Protein AF-A0A5N0EIR8-F1 (afdb_monomer_lite)

pLDDT: mean 78.0, std 12.07, range [37.5, 92.62]

InterPro domains:
  IPR002589 Macro domain [PF01661] (20-56)
  IPR002589 Macro domain [PS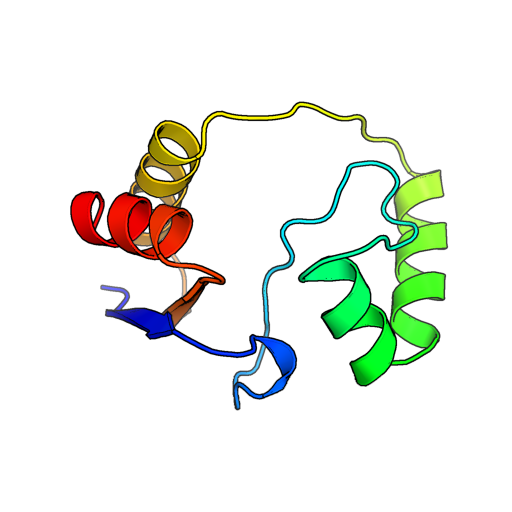51154] (1-102)
  IPR002589 Macro domain [SM00506] (3-101)
  IPR043472 Macro domain-like [G3DSA:3.40.220.10] (1-55)
  IPR043472 Macro domain-like [G3DSA:3.40.220.10] (56-102)
  IPR043472 Macro domain-like [SSF52949] (3-100)

Structure (mmCIF, N/CA/C/O backbone):
data_AF-A0A5N0EIR8-F1
#
_entry.id   AF-A0A5N0EIR8-F1
#
loop_
_atom_site.group_PDB
_atom_site.id
_atom_site.type_symbol
_atom_site.label_atom_id
_atom_site.label_alt_id
_atom_site.label_comp_id
_atom_site.label_asym_id
_atom_site.label_entity_id
_atom_site.label_seq_id
_atom_site.pdbx_PDB_ins_code
_atom_site.Cartn_x
_atom_site.Cartn_y
_atom_site.Cartn_z
_atom_site.occupancy
_atom_site.B_iso_or_equiv
_atom_site.auth_seq_id
_atom_site.auth_comp_id
_atom_site.auth_asym_id
_atom_site.auth_atom_id
_atom_site.pdbx_PDB_model_num
ATOM 1 N N . MET A 1 1 ? -19.367 -0.006 9.727 1.00 71.56 1 MET A N 1
ATOM 2 C CA . MET A 1 1 ? -18.632 1.145 9.167 1.00 71.56 1 MET A CA 1
ATOM 3 C C . MET A 1 1 ? -17.159 0.857 9.373 1.00 71.56 1 MET A C 1
ATOM 5 O O . MET A 1 1 ? -16.813 0.461 10.478 1.00 71.56 1 MET A O 1
ATOM 9 N N . VAL A 1 2 ? -16.355 0.948 8.315 1.00 84.12 2 VAL A N 1
ATOM 10 C CA . VAL A 1 2 ? -14.907 0.687 8.362 1.00 84.12 2 VAL A CA 1
ATOM 11 C C . VAL A 1 2 ? -14.195 1.899 8.955 1.00 84.12 2 VAL A C 1
ATOM 13 O O . VAL A 1 2 ? -14.502 3.030 8.577 1.00 84.12 2 VAL A O 1
ATOM 16 N N . GLU A 1 3 ? -13.260 1.672 9.871 1.00 89.75 3 GLU A N 1
ATOM 17 C CA . GLU A 1 3 ? -12.350 2.707 10.357 1.00 89.75 3 GLU A CA 1
ATOM 18 C C . GLU A 1 3 ? -11.210 2.916 9.351 1.00 89.75 3 GLU A C 1
ATOM 20 O O . GLU A 1 3 ? -10.578 1.952 8.913 1.00 89.75 3 GLU A O 1
ATOM 25 N N . ILE A 1 4 ? -10.956 4.172 8.973 1.00 88.25 4 ILE A N 1
ATOM 26 C CA . ILE A 1 4 ? -9.852 4.542 8.082 1.00 88.25 4 ILE A CA 1
ATOM 27 C C . ILE A 1 4 ? -8.781 5.246 8.908 1.00 88.25 4 ILE A C 1
ATOM 29 O O . ILE A 1 4 ? -9.036 6.297 9.493 1.00 88.25 4 ILE A O 1
ATOM 33 N N . VAL A 1 5 ? -7.575 4.677 8.913 1.00 92.00 5 VAL A N 1
ATOM 34 C CA . VAL A 1 5 ? -6.416 5.216 9.631 1.00 92.00 5 VAL A CA 1
ATOM 35 C C . VAL A 1 5 ? -5.316 5.566 8.633 1.00 92.00 5 VAL A C 1
ATOM 37 O O . VAL A 1 5 ? -4.930 4.748 7.794 1.00 92.00 5 VAL A O 1
ATOM 40 N N . LEU A 1 6 ? -4.783 6.782 8.741 1.00 90.31 6 LEU A N 1
ATOM 41 C CA . LEU A 1 6 ? -3.626 7.223 7.967 1.00 90.31 6 LEU A CA 1
ATOM 42 C C . LEU A 1 6 ? -2.356 7.004 8.783 1.00 90.31 6 LEU A C 1
ATOM 44 O O . LEU A 1 6 ? -2.240 7.485 9.910 1.00 90.31 6 LEU A O 1
ATOM 48 N N . VAL A 1 7 ? -1.392 6.286 8.210 1.00 92.62 7 VAL A N 1
ATOM 49 C CA . VAL A 1 7 ? -0.110 6.008 8.864 1.00 92.62 7 VAL A CA 1
ATOM 50 C C . VAL A 1 7 ? 1.023 6.467 7.959 1.00 92.62 7 VAL A C 1
ATOM 52 O O . VAL A 1 7 ? 1.124 6.063 6.801 1.00 92.62 7 VAL A O 1
ATOM 55 N N . ARG A 1 8 ? 1.921 7.294 8.497 1.00 91.12 8 ARG A N 1
ATOM 56 C CA . ARG A 1 8 ? 3.184 7.632 7.836 1.00 91.12 8 ARG A CA 1
ATOM 57 C C . ARG A 1 8 ? 4.262 6.658 8.304 1.00 91.12 8 ARG A C 1
ATOM 59 O O . ARG A 1 8 ? 4.652 6.701 9.466 1.00 91.12 8 ARG A O 1
ATOM 66 N N . GLY A 1 9 ? 4.754 5.800 7.415 1.00 88.31 9 GLY A N 1
ATOM 67 C CA . GLY A 1 9 ? 5.760 4.798 7.777 1.00 88.31 9 GLY A CA 1
ATOM 68 C C . GLY A 1 9 ? 6.002 3.749 6.695 1.00 88.31 9 GLY A C 1
ATOM 69 O O . GLY A 1 9 ? 5.568 3.915 5.556 1.00 88.31 9 GLY A O 1
ATOM 70 N N . ASP A 1 10 ? 6.706 2.676 7.059 1.00 88.69 10 ASP A N 1
ATOM 71 C CA . ASP A 1 10 ? 6.907 1.505 6.201 1.00 88.69 10 ASP A CA 1
ATOM 72 C C . ASP A 1 10 ? 5.718 0.538 6.350 1.00 88.69 10 ASP A C 1
ATOM 74 O O . ASP A 1 10 ? 5.359 0.112 7.454 1.00 88.69 10 ASP A O 1
ATOM 78 N N . ILE A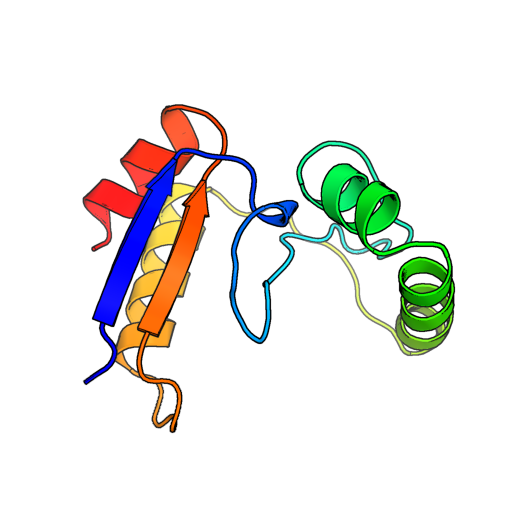 1 11 ? 5.081 0.195 5.226 1.00 89.69 11 ILE A N 1
ATOM 79 C CA . ILE A 1 11 ? 3.933 -0.721 5.201 1.00 89.69 11 ILE A CA 1
ATOM 80 C C . ILE A 1 11 ? 4.319 -2.142 5.633 1.00 89.69 11 ILE A C 1
ATOM 82 O O . ILE A 1 11 ? 3.486 -2.878 6.154 1.00 89.69 11 ILE A O 1
ATOM 86 N N . THR A 1 12 ? 5.585 -2.525 5.458 1.00 89.00 12 THR A N 1
ATOM 87 C CA . THR A 1 12 ? 6.089 -3.864 5.790 1.00 89.00 12 THR A CA 1
ATOM 88 C C . THR A 1 12 ? 6.291 -4.084 7.289 1.00 89.00 12 THR A C 1
ATOM 90 O O . THR A 1 12 ? 6.555 -5.207 7.718 1.00 89.00 12 THR A O 1
ATOM 93 N N . GLU A 1 13 ? 6.150 -3.027 8.092 1.00 92.19 13 GLU A N 1
ATOM 94 C CA . GLU A 1 13 ? 6.244 -3.066 9.554 1.00 92.19 13 GLU A CA 1
ATOM 95 C C . GLU A 1 13 ? 4.869 -3.067 10.240 1.00 92.19 13 GLU A C 1
ATOM 97 O O . GLU A 1 13 ? 4.783 -3.122 11.467 1.00 92.19 13 GLU A O 1
ATOM 102 N N . GLN A 1 14 ? 3.775 -3.014 9.473 1.00 91.50 14 GLN A N 1
ATOM 103 C CA . GLN A 1 14 ? 2.430 -3.003 10.038 1.00 91.50 14 GLN A CA 1
ATOM 104 C C . GLN A 1 14 ? 2.011 -4.397 10.511 1.00 91.50 14 GLN A C 1
ATOM 106 O O . GLN A 1 14 ? 2.004 -5.353 9.739 1.00 91.50 14 GLN A O 1
ATOM 111 N N . GLY A 1 15 ? 1.595 -4.499 11.773 1.00 86.94 15 GLY A N 1
ATOM 112 C CA . GLY A 1 15 ? 0.998 -5.713 12.335 1.00 86.94 15 GLY A CA 1
ATOM 113 C C . GLY A 1 15 ? -0.462 -5.885 11.912 1.00 86.94 15 GLY A C 1
ATOM 114 O O . GLY A 1 15 ? -1.352 -5.686 12.733 1.00 86.94 15 GLY A O 1
ATOM 115 N N . VAL A 1 16 ? -0.700 -6.205 10.639 1.00 86.19 16 VAL A N 1
ATOM 116 C CA . VAL A 1 16 ? -2.033 -6.417 10.047 1.00 86.19 16 VAL A CA 1
ATOM 117 C C . VAL A 1 16 ? -2.094 -7.750 9.301 1.00 86.19 16 VAL A C 1
ATOM 119 O O . VAL A 1 16 ? -1.068 -8.260 8.855 1.00 86.19 16 VAL A O 1
ATOM 122 N N . ASP A 1 17 ? -3.299 -8.297 9.131 1.00 78.88 17 ASP A N 1
ATOM 123 C CA . ASP A 1 17 ? -3.506 -9.586 8.453 1.00 78.88 17 ASP A CA 1
ATOM 124 C C . ASP A 1 17 ? -3.183 -9.537 6.948 1.00 78.88 17 ASP A C 1
ATOM 126 O O . ASP A 1 17 ? -2.802 -10.544 6.353 1.00 78.88 17 ASP A O 1
ATOM 130 N N . ALA A 1 18 ? -3.338 -8.366 6.321 1.00 81.25 18 ALA A N 1
ATOM 131 C CA . ALA A 1 18 ? -3.045 -8.152 4.911 1.00 81.25 18 ALA A CA 1
ATOM 132 C C . ALA A 1 18 ? -2.570 -6.718 4.650 1.00 81.25 18 ALA A C 1
ATOM 134 O O . ALA A 1 18 ? -3.054 -5.763 5.258 1.00 81.25 18 ALA A O 1
ATOM 135 N N . VAL A 1 19 ? -1.661 -6.574 3.686 1.00 85.06 19 VAL A N 1
ATOM 136 C CA . VAL A 1 19 ? -1.222 -5.285 3.139 1.00 85.06 19 VAL A CA 1
ATOM 137 C C . VAL A 1 19 ? -1.525 -5.241 1.645 1.00 85.06 19 VAL A C 1
ATOM 139 O O . VAL A 1 19 ? -1.428 -6.257 0.956 1.00 85.06 19 VAL A O 1
ATOM 142 N N . VAL A 1 20 ? -1.889 -4.066 1.133 1.00 81.75 20 VAL A N 1
ATOM 143 C CA . VAL A 1 20 ? -2.158 -3.859 -0.296 1.00 81.75 20 VAL A CA 1
ATOM 144 C C . VAL A 1 20 ? -0.968 -3.143 -0.925 1.00 81.75 20 VAL A C 1
ATOM 146 O O . VAL A 1 20 ? -0.513 -2.118 -0.424 1.00 81.75 20 VAL A O 1
ATOM 149 N N . ASN A 1 21 ? -0.456 -3.690 -2.024 1.00 78.12 21 ASN A N 1
ATOM 150 C CA . ASN A 1 21 ? 0.659 -3.119 -2.770 1.00 78.12 21 ASN A CA 1
ATOM 151 C C . ASN A 1 21 ? 0.147 -2.258 -3.932 1.00 78.12 21 ASN A C 1
ATOM 153 O O . ASN A 1 21 ? -0.699 -2.706 -4.707 1.00 78.12 21 ASN A O 1
ATOM 157 N N . ALA A 1 22 ? 0.730 -1.073 -4.116 1.00 71.62 22 ALA A N 1
ATOM 158 C CA . ALA A 1 22 ? 0.644 -0.333 -5.372 1.00 71.62 22 ALA A CA 1
ATOM 159 C C . ALA A 1 22 ? 1.642 -0.931 -6.381 1.00 71.62 22 ALA A C 1
ATOM 161 O O . ALA A 1 22 ? 2.653 -0.319 -6.731 1.00 71.62 22 ALA A O 1
ATOM 162 N N . ALA A 1 23 ? 1.383 -2.173 -6.797 1.00 63.16 23 ALA A N 1
ATOM 163 C CA . ALA A 1 23 ? 2.227 -2.874 -7.752 1.00 63.16 23 ALA A CA 1
ATOM 164 C C . ALA A 1 23 ? 2.155 -2.194 -9.125 1.00 63.16 23 ALA A C 1
ATOM 166 O O . ALA A 1 23 ? 1.108 -1.713 -9.560 1.00 63.16 23 ALA A O 1
ATOM 167 N N . ASN A 1 24 ? 3.270 -2.198 -9.848 1.00 66.25 24 ASN A N 1
ATOM 168 C CA . ASN A 1 24 ? 3.238 -1.883 -11.271 1.00 66.25 24 ASN A CA 1
ATOM 169 C C . ASN A 1 24 ? 2.710 -3.106 -12.048 1.00 66.25 24 ASN A C 1
ATOM 171 O O . ASN A 1 24 ? 2.774 -4.233 -11.555 1.00 66.25 24 ASN A O 1
ATOM 175 N N . SER A 1 25 ? 2.236 -2.933 -13.288 1.00 62.16 25 SER A N 1
ATOM 176 C CA . SER A 1 25 ? 1.625 -4.067 -14.006 1.00 62.16 25 SER A CA 1
ATOM 177 C C . SER A 1 25 ? 2.603 -5.169 -14.415 1.00 62.16 25 SER A C 1
ATOM 179 O O . SER A 1 25 ? 2.163 -6.180 -14.963 1.00 62.16 25 SER A O 1
ATOM 181 N N . SER A 1 26 ? 3.918 -4.990 -14.246 1.00 61.69 26 SER A N 1
ATOM 182 C CA . SER A 1 26 ? 4.819 -6.117 -14.462 1.00 61.69 26 SER A CA 1
ATOM 183 C C . SER A 1 26 ? 4.579 -7.188 -13.405 1.00 61.69 26 SER A C 1
ATOM 185 O O . SER A 1 26 ? 4.785 -8.353 -13.714 1.00 61.69 26 SER A O 1
ATOM 187 N N . LEU A 1 27 ? 4.135 -6.811 -12.196 1.00 60.31 27 LEU A N 1
ATOM 188 C CA . LEU A 1 27 ? 4.031 -7.670 -11.012 1.00 60.31 27 LEU A CA 1
ATOM 189 C C . LEU A 1 27 ? 5.352 -8.362 -10.628 1.00 60.31 27 LEU A C 1
ATOM 191 O O . LEU A 1 27 ? 5.382 -9.172 -9.715 1.00 60.31 27 LEU A O 1
ATOM 195 N N . LEU A 1 28 ? 6.471 -8.069 -11.293 1.00 66.25 28 LEU A N 1
ATOM 196 C CA . LEU A 1 28 ? 7.757 -8.735 -11.063 1.00 66.25 28 LEU A CA 1
ATOM 197 C C . LEU A 1 28 ? 8.624 -7.979 -10.049 1.00 66.25 28 LEU A C 1
ATOM 199 O O . LEU A 1 28 ? 9.852 -8.078 -10.077 1.00 66.25 28 LEU A O 1
ATOM 203 N N . GLY A 1 29 ? 7.986 -7.221 -9.162 1.00 61.69 29 GLY A N 1
ATOM 204 C CA . GLY A 1 29 ? 8.653 -6.300 -8.263 1.00 61.69 29 GLY A CA 1
ATOM 205 C C . GLY A 1 29 ? 9.109 -5.006 -8.950 1.00 61.69 29 GLY A C 1
ATOM 206 O O . GLY A 1 29 ? 8.822 -4.718 -10.119 1.00 61.69 29 GLY A O 1
ATOM 207 N N . GLY A 1 30 ? 9.856 -4.207 -8.191 1.00 75.12 30 GLY A N 1
ATOM 208 C CA . GLY A 1 30 ? 10.351 -2.902 -8.611 1.00 75.12 30 GLY A CA 1
ATOM 209 C C . GLY A 1 30 ? 11.073 -2.170 -7.479 1.00 75.12 30 GLY A C 1
ATOM 210 O O . GLY A 1 30 ? 11.578 -2.780 -6.534 1.00 75.12 30 GLY A O 1
ATOM 211 N N . GLY A 1 31 ? 11.133 -0.842 -7.580 1.00 77.81 31 GLY A N 1
ATOM 212 C CA . GLY A 1 31 ? 11.543 0.040 -6.483 1.00 77.81 31 GLY A CA 1
ATOM 213 C C . GLY A 1 31 ? 10.388 0.356 -5.523 1.00 77.81 31 GLY A C 1
ATOM 214 O O . GLY A 1 31 ? 9.322 -0.249 -5.596 1.00 77.81 31 GLY A O 1
ATOM 215 N N . GLY A 1 32 ? 10.584 1.323 -4.624 1.00 83.00 32 GLY A N 1
ATOM 216 C CA . GLY A 1 32 ? 9.515 1.831 -3.753 1.00 83.00 32 GLY A CA 1
ATOM 217 C C . GLY A 1 32 ? 8.891 0.772 -2.832 1.00 83.00 32 GLY A C 1
ATOM 218 O O . GLY A 1 32 ? 9.592 -0.106 -2.320 1.00 83.00 32 GLY A O 1
ATOM 219 N N . VAL A 1 33 ? 7.574 0.881 -2.622 1.00 83.25 33 VAL A N 1
ATOM 220 C CA . VAL A 1 33 ? 6.788 0.003 -1.736 1.00 83.25 33 VAL A CA 1
ATOM 221 C C . VAL A 1 33 ? 6.777 -1.453 -2.208 1.00 83.25 33 VAL A C 1
ATOM 223 O O . VAL A 1 33 ? 6.930 -2.365 -1.400 1.00 83.25 33 VAL A O 1
ATOM 226 N N . ASP A 1 34 ? 6.719 -1.665 -3.521 1.00 82.88 34 ASP A N 1
ATOM 227 C CA . ASP A 1 34 ? 6.748 -2.982 -4.152 1.00 82.88 34 ASP A CA 1
ATOM 228 C C . ASP A 1 34 ? 8.061 -3.711 -3.824 1.00 82.88 34 ASP A C 1
ATOM 230 O O . ASP A 1 34 ? 8.084 -4.804 -3.256 1.00 82.88 34 ASP A O 1
ATOM 234 N N . GLY A 1 35 ? 9.190 -3.030 -4.039 1.00 83.62 35 GLY A N 1
ATOM 235 C CA . GLY A 1 35 ? 10.500 -3.550 -3.658 1.00 83.62 35 GLY A CA 1
ATOM 236 C C . GLY A 1 35 ? 10.639 -3.815 -2.155 1.00 83.62 35 GLY A C 1
ATOM 237 O O . GLY A 1 35 ? 11.310 -4.773 -1.770 1.00 83.62 35 GLY A O 1
ATOM 238 N N . ALA A 1 36 ? 10.030 -2.991 -1.295 1.00 87.56 36 ALA A N 1
ATOM 239 C CA . ALA A 1 36 ? 10.043 -3.211 0.152 1.00 87.56 36 ALA A CA 1
ATOM 240 C C . ALA A 1 36 ? 9.293 -4.498 0.536 1.00 87.56 36 ALA A C 1
ATOM 242 O O . ALA A 1 36 ? 9.854 -5.338 1.245 1.00 87.56 36 ALA A O 1
ATOM 243 N N . ILE A 1 37 ? 8.085 -4.697 0.001 1.00 86.38 37 ILE A N 1
ATOM 244 C CA . ILE A 1 37 ? 7.259 -5.888 0.247 1.00 86.38 37 ILE A CA 1
ATOM 245 C C . ILE A 1 37 ? 7.967 -7.152 -0.247 1.00 86.38 37 ILE A C 1
ATOM 247 O O . ILE A 1 37 ? 8.076 -8.115 0.508 1.00 86.38 37 ILE A O 1
ATOM 251 N N . HIS A 1 38 ? 8.533 -7.140 -1.458 1.00 84.44 38 HIS A N 1
ATOM 252 C CA . HIS A 1 38 ? 9.280 -8.288 -1.983 1.00 84.44 38 HIS A CA 1
ATOM 253 C C . HIS A 1 38 ? 10.519 -8.622 -1.137 1.00 84.44 38 HIS A C 1
ATOM 255 O O . HIS A 1 38 ? 10.780 -9.793 -0.857 1.00 84.44 38 HIS A O 1
ATOM 261 N N . ARG A 1 39 ? 11.282 -7.612 -0.687 1.00 86.81 39 ARG A N 1
ATOM 262 C CA . ARG A 1 39 ? 12.460 -7.841 0.169 1.00 86.81 39 ARG A CA 1
ATOM 263 C C . ARG A 1 39 ? 12.087 -8.430 1.528 1.00 86.81 39 ARG A C 1
ATOM 265 O O . ARG A 1 39 ? 12.807 -9.297 2.012 1.00 86.81 39 ARG A O 1
ATOM 272 N N . LYS A 1 40 ? 11.002 -7.958 2.150 1.00 89.00 40 LYS A N 1
ATOM 273 C CA . LYS A 1 40 ? 10.596 -8.396 3.494 1.00 89.00 40 LYS A CA 1
ATOM 274 C C . LYS A 1 40 ? 9.816 -9.713 3.478 1.00 89.00 40 LYS A C 1
ATOM 276 O O . LYS A 1 40 ? 10.039 -10.552 4.343 1.00 89.00 40 LYS A O 1
ATOM 281 N N . GLY A 1 41 ? 8.918 -9.888 2.511 1.00 83.44 41 GLY A N 1
ATOM 282 C CA . GLY A 1 41 ? 8.040 -11.054 2.404 1.00 83.44 41 GLY A CA 1
ATOM 283 C C . GLY A 1 41 ? 8.665 -12.265 1.703 1.00 83.44 41 GLY A C 1
ATOM 284 O O . GLY A 1 41 ? 8.117 -13.362 1.768 1.00 83.44 41 GLY A O 1
ATOM 285 N N . GLY A 1 42 ? 9.841 -12.098 1.092 1.00 85.00 42 GLY A N 1
ATOM 286 C CA . GLY A 1 42 ? 10.657 -13.203 0.598 1.00 85.00 42 GLY A CA 1
ATOM 287 C C . GLY A 1 42 ? 10.264 -13.727 -0.793 1.00 85.00 42 GLY A C 1
ATOM 288 O O . GLY A 1 42 ? 9.358 -13.204 -1.446 1.00 85.00 42 GLY A O 1
ATOM 289 N N . PRO A 1 43 ? 10.968 -14.767 -1.282 1.00 85.31 43 PRO A N 1
ATOM 290 C CA . PRO A 1 43 ? 10.890 -15.212 -2.678 1.00 85.31 43 PRO A CA 1
ATOM 291 C C . PRO A 1 43 ? 9.515 -15.757 -3.086 1.00 85.31 43 PRO A C 1
ATOM 293 O O . PRO A 1 43 ? 9.135 -15.613 -4.244 1.00 85.31 43 PRO A O 1
ATOM 296 N N . ALA A 1 44 ? 8.738 -16.291 -2.137 1.00 82.62 44 ALA A N 1
ATOM 297 C CA . ALA A 1 44 ? 7.403 -16.830 -2.398 1.00 82.62 44 ALA A CA 1
ATOM 298 C C . ALA A 1 44 ? 6.434 -15.788 -2.987 1.00 82.62 44 ALA A C 1
ATOM 300 O O . ALA A 1 44 ? 5.573 -16.140 -3.789 1.00 82.62 44 ALA A O 1
ATOM 301 N N . ILE A 1 45 ? 6.597 -14.503 -2.641 1.00 79.31 45 ILE A N 1
ATOM 302 C CA . ILE A 1 45 ? 5.798 -13.417 -3.228 1.00 79.31 45 ILE A CA 1
ATOM 303 C C . ILE A 1 45 ? 6.106 -13.280 -4.721 1.00 79.31 45 ILE A C 1
ATOM 305 O O . ILE A 1 45 ? 5.193 -13.192 -5.535 1.00 79.31 45 ILE A O 1
ATOM 309 N N . LEU A 1 46 ? 7.388 -13.306 -5.097 1.00 78.75 46 LEU A N 1
ATOM 310 C CA . LEU A 1 46 ? 7.790 -13.193 -6.498 1.00 78.75 46 LEU A CA 1
ATOM 311 C C . LEU A 1 46 ? 7.315 -14.389 -7.326 1.00 78.75 46 LEU A C 1
ATOM 313 O O . LEU A 1 46 ? 6.895 -14.202 -8.466 1.00 78.75 46 LEU A O 1
ATOM 317 N N . ASP A 1 47 ? 7.368 -15.594 -6.764 1.00 79.62 47 ASP A N 1
ATOM 318 C CA . ASP A 1 47 ? 6.894 -16.797 -7.447 1.00 79.62 47 ASP A CA 1
ATOM 319 C C . ASP A 1 47 ? 5.375 -16.747 -7.669 1.00 79.62 47 ASP A C 1
ATOM 321 O O . ASP A 1 47 ? 4.924 -16.905 -8.803 1.00 79.62 47 ASP A O 1
ATOM 325 N N . ALA A 1 48 ? 4.593 -16.369 -6.651 1.00 77.81 48 ALA A N 1
ATOM 326 C CA . ALA A 1 48 ? 3.151 -16.167 -6.800 1.00 77.81 48 ALA A CA 1
ATOM 327 C C . ALA A 1 48 ? 2.809 -15.077 -7.837 1.00 77.81 48 ALA A C 1
ATOM 329 O O . ALA A 1 48 ? 1.883 -15.231 -8.636 1.00 77.81 48 ALA A O 1
ATOM 330 N N . CYS A 1 49 ? 3.570 -13.978 -7.876 1.00 72.12 49 CYS A N 1
ATOM 331 C CA . CYS A 1 49 ? 3.366 -12.932 -8.875 1.00 72.12 49 CYS A CA 1
ATOM 332 C C . CYS A 1 49 ? 3.718 -13.380 -10.301 1.00 72.12 49 CYS A C 1
ATOM 334 O O . CYS A 1 49 ? 3.076 -12.932 -11.252 1.00 72.12 49 CYS A O 1
ATOM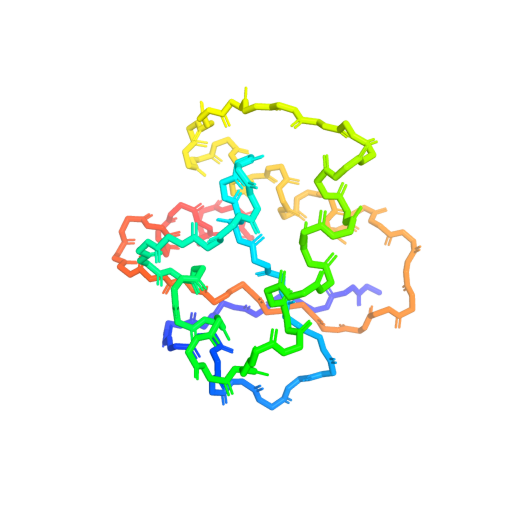 336 N N . ARG A 1 50 ? 4.714 -14.259 -10.482 1.00 71.56 50 ARG A N 1
ATOM 337 C CA . ARG A 1 50 ? 5.044 -14.845 -11.794 1.00 71.56 50 ARG A CA 1
ATOM 338 C C . ARG A 1 50 ? 3.898 -15.699 -12.323 1.00 71.56 50 ARG A C 1
ATOM 340 O O . ARG A 1 50 ? 3.543 -15.549 -13.493 1.00 71.56 50 ARG A O 1
ATOM 347 N N . ASP A 1 51 ? 3.300 -16.513 -11.458 1.00 72.62 51 ASP A N 1
ATOM 348 C CA . ASP A 1 51 ? 2.134 -17.330 -11.798 1.00 72.62 51 ASP A CA 1
ATOM 349 C C . ASP A 1 51 ? 0.934 -16.451 -12.178 1.00 72.62 51 ASP A C 1
ATOM 351 O O . ASP A 1 51 ? 0.268 -16.697 -13.183 1.00 72.62 51 ASP A O 1
ATOM 355 N N . LEU A 1 52 ? 0.702 -15.364 -11.434 1.00 63.81 52 LEU A N 1
ATOM 356 C CA . LEU A 1 52 ? -0.392 -14.425 -11.700 1.00 63.81 52 LEU A CA 1
ATOM 357 C C . LEU A 1 52 ? -0.164 -13.579 -12.963 1.00 63.81 52 LEU A C 1
ATOM 359 O O . LEU A 1 52 ? -1.092 -13.262 -13.695 1.00 63.81 52 LEU A O 1
ATOM 363 N N . ARG A 1 53 ? 1.080 -13.229 -13.288 1.00 61.66 53 ARG A N 1
ATOM 364 C CA . ARG A 1 53 ? 1.387 -12.511 -14.532 1.00 61.66 53 ARG A CA 1
ATOM 365 C C . ARG A 1 53 ? 1.144 -13.376 -15.769 1.00 61.66 53 ARG A C 1
ATOM 367 O O . ARG A 1 53 ? 0.780 -12.854 -16.824 1.00 61.66 53 ARG A O 1
ATOM 374 N N . ALA A 1 54 ? 1.322 -14.691 -15.653 1.00 60.00 54 ALA A N 1
ATOM 375 C CA . ALA A 1 54 ? 0.996 -15.611 -16.734 1.00 60.00 54 ALA A CA 1
ATOM 376 C C . ALA A 1 54 ? -0.506 -15.577 -17.111 1.00 60.00 54 ALA A C 1
ATOM 378 O O . ALA A 1 54 ? -0.860 -16.057 -18.188 1.00 60.00 54 ALA A O 1
ATOM 379 N N . SER A 1 55 ? -1.376 -14.957 -16.295 1.00 51.28 55 SER A N 1
ATOM 380 C CA . SER A 1 55 ? -2.830 -14.899 -16.492 1.00 51.28 55 SER A CA 1
ATOM 381 C C . SER A 1 55 ? -3.421 -13.534 -16.919 1.00 51.28 55 SER A C 1
ATOM 383 O O . SER A 1 55 ? -4.625 -13.354 -16.783 1.00 51.28 55 SER A O 1
ATOM 385 N N . HIS A 1 56 ? -2.638 -12.668 -17.595 1.00 48.28 56 HIS A N 1
ATOM 386 C CA . HIS A 1 56 ? -3.019 -11.357 -18.194 1.00 48.28 56 HIS A CA 1
ATOM 387 C C . HIS A 1 56 ? -3.320 -10.235 -17.188 1.00 48.28 56 HIS A C 1
ATOM 389 O O . HIS A 1 56 ? -4.177 -10.433 -16.358 1.00 48.28 56 HIS A O 1
ATOM 395 N N . TYR A 1 57 ? -2.685 -9.052 -17.325 1.00 38.41 57 TYR A N 1
ATOM 396 C CA . TYR A 1 57 ? -3.226 -7.677 -17.135 1.00 38.41 57 TYR A CA 1
ATOM 397 C C . TYR A 1 57 ? -2.102 -6.624 -17.346 1.00 38.41 57 TYR A C 1
ATOM 399 O O . TYR A 1 57 ? -0.923 -6.922 -17.154 1.00 38.41 57 TYR A O 1
ATOM 407 N N . GLY A 1 58 ? -2.452 -5.406 -17.796 1.00 37.50 58 GLY A N 1
ATOM 408 C CA . GLY A 1 58 ? -1.531 -4.320 -18.203 1.00 37.50 58 GLY A CA 1
ATOM 409 C C . GLY A 1 58 ? -1.802 -2.946 -17.543 1.00 37.50 58 GLY A C 1
ATOM 410 O O . GLY A 1 58 ? -2.867 -2.738 -16.974 1.00 37.50 58 GLY A O 1
ATOM 411 N N . ILE A 1 59 ? -0.799 -2.049 -17.617 1.00 44.56 59 ILE A N 1
ATOM 412 C CA . ILE A 1 59 ? -0.559 -0.774 -16.874 1.00 44.56 59 ILE A CA 1
ATOM 413 C C . ILE A 1 59 ? -1.542 0.372 -17.178 1.00 44.56 59 ILE A C 1
ATOM 415 O O . ILE A 1 59 ? -1.846 0.585 -18.345 1.00 44.56 59 ILE A O 1
ATOM 419 N N . PHE A 1 60 ? -1.829 1.227 -16.175 1.00 44.16 60 PHE A N 1
ATOM 420 C CA . PHE A 1 60 ? -1.834 2.701 -16.326 1.00 44.16 60 PHE A CA 1
ATOM 421 C C . PHE A 1 60 ? -1.290 3.426 -15.076 1.00 44.16 60 PHE A C 1
ATOM 423 O O . PHE A 1 60 ? -1.499 2.980 -13.952 1.00 44.16 60 PHE A O 1
ATOM 430 N N . GLY A 1 61 ? -0.585 4.545 -15.290 1.00 55.12 61 GLY A N 1
ATOM 431 C CA . GLY A 1 61 ? -0.213 5.508 -14.249 1.00 55.12 61 GLY A CA 1
ATOM 432 C C . GLY A 1 61 ? -1.356 6.495 -14.018 1.00 55.12 61 GLY A C 1
ATOM 433 O O . GLY A 1 61 ? -1.779 7.168 -14.959 1.00 55.12 61 GLY A O 1
ATOM 434 N N . TRP A 1 62 ? -1.866 6.544 -12.788 1.00 58.81 62 TRP A N 1
ATOM 435 C CA . TRP A 1 62 ? -3.019 7.353 -12.395 1.00 58.81 62 TRP A CA 1
ATOM 436 C C . TRP A 1 62 ? -2.586 8.537 -11.519 1.00 58.81 62 TRP A C 1
ATOM 438 O O . TRP A 1 62 ? -1.669 8.365 -10.712 1.00 58.81 62 TRP A O 1
ATOM 448 N N . PRO A 1 63 ? -3.212 9.720 -11.655 1.00 74.38 63 PRO A N 1
ATOM 449 C CA . PRO A 1 63 ? -2.975 10.842 -10.751 1.00 74.38 63 PRO A CA 1
ATOM 450 C C . PRO A 1 63 ? -3.241 10.450 -9.295 1.00 74.38 63 PRO A C 1
ATOM 452 O O . PRO A 1 63 ? -4.223 9.766 -8.998 1.00 74.38 63 PRO A O 1
ATOM 455 N N . ILE A 1 64 ? -2.366 10.882 -8.386 1.00 72.06 64 ILE A N 1
ATOM 456 C CA . ILE A 1 64 ? -2.410 10.453 -6.983 1.00 72.06 64 ILE A CA 1
ATOM 457 C C . ILE A 1 64 ? -3.658 10.953 -6.249 1.00 72.06 64 ILE A C 1
ATOM 459 O O . ILE A 1 64 ? -4.228 10.200 -5.465 1.00 72.06 64 ILE A O 1
ATOM 463 N N . ASP A 1 65 ? -4.131 12.159 -6.566 1.00 77.19 65 ASP A N 1
ATOM 464 C CA . ASP A 1 65 ? -5.327 12.748 -5.954 1.00 77.19 65 ASP A CA 1
ATOM 465 C C . ASP A 1 65 ? -6.599 11.973 -6.330 1.00 77.19 65 ASP A C 1
ATOM 467 O O . ASP A 1 65 ? -7.411 11.624 -5.469 1.00 77.19 65 ASP A O 1
ATOM 471 N N . ASP A 1 66 ? -6.746 11.628 -7.614 1.00 75.00 66 ASP A N 1
ATOM 472 C CA . ASP A 1 66 ? -7.859 10.803 -8.094 1.00 75.00 66 ASP A CA 1
ATOM 473 C C . ASP A 1 66 ? -7.803 9.397 -7.494 1.00 75.00 66 ASP A C 1
ATOM 475 O O . ASP A 1 66 ? -8.825 8.865 -7.050 1.00 75.00 66 ASP A O 1
ATOM 479 N N . GLY A 1 67 ? -6.604 8.811 -7.434 1.00 76.69 67 GLY A N 1
ATOM 480 C CA . GLY A 1 67 ? -6.381 7.511 -6.812 1.00 76.69 67 GLY A CA 1
ATOM 481 C C . GLY A 1 67 ? -6.744 7.502 -5.327 1.00 76.69 67 GLY A C 1
ATOM 482 O O . GLY A 1 67 ? -7.439 6.589 -4.879 1.00 76.69 67 GLY A O 1
ATOM 483 N N . ALA A 1 68 ? -6.330 8.526 -4.578 1.00 80.12 68 ALA A N 1
ATOM 484 C CA . ALA A 1 68 ? -6.623 8.675 -3.157 1.00 80.12 68 ALA A CA 1
ATOM 485 C C . ALA A 1 68 ? -8.130 8.764 -2.899 1.00 80.12 68 ALA A C 1
ATOM 487 O O . ALA A 1 68 ? -8.676 7.990 -2.108 1.00 80.12 68 ALA A O 1
ATOM 488 N N . ARG A 1 69 ? -8.819 9.649 -3.627 1.00 85.19 69 ARG A N 1
ATOM 489 C CA . ARG A 1 69 ? -10.270 9.824 -3.519 1.00 85.19 69 ARG A CA 1
ATOM 490 C C . ARG A 1 69 ? -11.020 8.530 -3.818 1.00 85.19 69 ARG A C 1
ATOM 492 O O . ARG A 1 69 ? -11.841 8.096 -3.014 1.00 85.19 69 ARG A O 1
ATOM 499 N N . ILE A 1 70 ? -10.717 7.887 -4.946 1.00 79.06 70 ILE A N 1
ATOM 500 C CA . ILE A 1 70 ? -11.402 6.659 -5.366 1.00 79.06 70 ILE A CA 1
ATOM 501 C C . ILE A 1 70 ? -11.137 5.520 -4.379 1.00 79.06 70 ILE A C 1
ATOM 503 O O . ILE A 1 70 ? -12.061 4.773 -4.057 1.00 79.06 70 ILE A O 1
ATOM 507 N N . ALA A 1 71 ? -9.913 5.394 -3.858 1.00 81.44 71 ALA A N 1
ATOM 508 C CA . ALA A 1 71 ? -9.589 4.388 -2.853 1.00 81.44 71 ALA A CA 1
ATOM 509 C C . ALA A 1 71 ? -10.412 4.583 -1.569 1.00 81.44 71 ALA A C 1
ATOM 511 O O . ALA A 1 71 ? -11.018 3.627 -1.079 1.00 81.44 71 ALA A O 1
ATOM 512 N N . VAL A 1 72 ? -10.486 5.813 -1.051 1.00 84.56 72 VAL A N 1
ATOM 513 C CA . VAL A 1 72 ? -11.257 6.120 0.162 1.00 84.56 72 VAL A CA 1
ATOM 514 C C . VAL A 1 72 ? -12.757 5.916 -0.059 1.00 84.56 72 VAL A C 1
ATOM 516 O O . VAL A 1 72 ? -13.404 5.252 0.752 1.00 84.56 72 VAL A O 1
ATOM 519 N N . GLU A 1 73 ? -13.316 6.424 -1.160 1.00 87.44 73 GLU A N 1
ATOM 520 C CA . GLU A 1 73 ? -14.730 6.230 -1.508 1.00 87.44 73 GLU A CA 1
ATOM 521 C C . GLU A 1 73 ? -15.077 4.740 -1.625 1.00 87.44 73 GLU A C 1
ATOM 523 O O . GLU A 1 73 ? -16.084 4.291 -1.074 1.00 87.44 73 GLU A O 1
ATOM 528 N N . THR A 1 74 ? -14.211 3.954 -2.272 1.00 84.00 74 THR A N 1
ATOM 529 C CA . THR A 1 74 ? -14.400 2.505 -2.426 1.00 84.00 74 THR A CA 1
ATOM 530 C C . THR A 1 74 ? -14.404 1.797 -1.074 1.00 84.00 74 THR A C 1
ATOM 532 O O . THR A 1 74 ? -15.299 0.996 -0.815 1.00 84.00 74 THR A O 1
ATOM 535 N N . VAL A 1 75 ? -13.455 2.108 -0.183 1.00 87.69 75 VAL A N 1
ATOM 536 C CA . VAL A 1 75 ? -13.413 1.517 1.167 1.00 87.69 75 VAL A CA 1
ATOM 537 C C . VAL A 1 75 ? -14.656 1.889 1.974 1.00 87.69 75 VAL A C 1
ATOM 539 O O . VAL A 1 75 ? -15.215 1.038 2.663 1.00 87.69 75 VAL A O 1
ATOM 542 N N . ARG A 1 76 ? -15.125 3.137 1.870 1.00 85.94 76 ARG A N 1
ATOM 543 C CA . ARG A 1 76 ? -16.337 3.601 2.563 1.00 85.94 76 ARG A CA 1
ATOM 544 C C . ARG A 1 76 ? -17.603 2.905 2.064 1.00 85.94 76 ARG A C 1
ATOM 546 O O . ARG A 1 76 ? -18.503 2.660 2.864 1.00 85.94 76 ARG A O 1
ATOM 553 N N . ALA A 1 77 ? -17.679 2.618 0.766 1.00 86.00 77 ALA A N 1
ATOM 554 C CA . ALA A 1 77 ? -18.840 2.002 0.128 1.00 86.00 77 ALA A CA 1
ATOM 555 C C . ALA A 1 77 ? -18.833 0.463 0.170 1.00 86.00 77 ALA A C 1
ATOM 557 O O . ALA A 1 77 ? -19.860 -0.154 -0.109 1.00 86.00 77 ALA A O 1
ATOM 558 N N . ALA A 1 78 ? -17.696 -0.161 0.486 1.00 86.19 78 ALA A N 1
ATOM 559 C CA . ALA A 1 78 ? -17.559 -1.610 0.479 1.00 86.19 78 ALA A CA 1
ATOM 560 C C . ALA A 1 78 ? -18.426 -2.276 1.561 1.00 86.19 78 ALA A C 1
ATOM 562 O O . ALA A 1 78 ? -18.315 -1.973 2.750 1.00 86.19 78 ALA A O 1
ATOM 563 N N . ASP A 1 79 ? -19.235 -3.254 1.151 1.00 87.38 79 ASP A N 1
ATOM 564 C CA . ASP A 1 79 ? -19.866 -4.204 2.066 1.00 87.38 79 ASP A CA 1
ATOM 565 C C . ASP A 1 79 ? -18.855 -5.310 2.395 1.00 87.38 79 ASP A C 1
ATOM 567 O O . ASP A 1 79 ? -18.643 -6.248 1.625 1.00 87.38 79 ASP A O 1
ATOM 571 N N . THR A 1 80 ? -18.125 -5.130 3.495 1.00 85.12 80 THR A N 1
ATOM 572 C CA . THR A 1 80 ? -17.011 -5.997 3.885 1.00 85.12 80 THR A CA 1
ATOM 573 C C . THR A 1 80 ? -16.997 -6.260 5.386 1.00 85.12 80 THR A C 1
ATOM 575 O O . THR A 1 80 ? -17.398 -5.425 6.196 1.00 85.12 80 THR A O 1
ATOM 578 N N . ALA A 1 81 ? -16.487 -7.434 5.767 1.00 84.88 81 ALA A N 1
ATOM 579 C CA . ALA A 1 81 ? -16.244 -7.798 7.161 1.00 84.88 81 ALA A CA 1
ATOM 580 C C . ALA A 1 81 ? -14.972 -7.149 7.746 1.00 84.88 81 ALA A C 1
ATOM 582 O O . ALA A 1 81 ? -14.738 -7.244 8.954 1.00 84.88 81 ALA A O 1
ATOM 583 N N . VAL A 1 82 ? -14.142 -6.510 6.910 1.00 83.00 82 VAL A N 1
ATOM 584 C CA . VAL A 1 82 ? -12.949 -5.771 7.349 1.00 83.00 82 VAL A CA 1
ATOM 585 C C . VAL A 1 82 ? -13.378 -4.618 8.256 1.00 83.00 82 VAL A C 1
ATOM 587 O O . VAL A 1 82 ? -14.276 -3.857 7.912 1.00 83.00 82 VAL A O 1
ATOM 590 N N . ARG A 1 83 ? -12.757 -4.493 9.433 1.00 84.06 83 ARG A N 1
ATOM 591 C CA . ARG A 1 83 ? -13.119 -3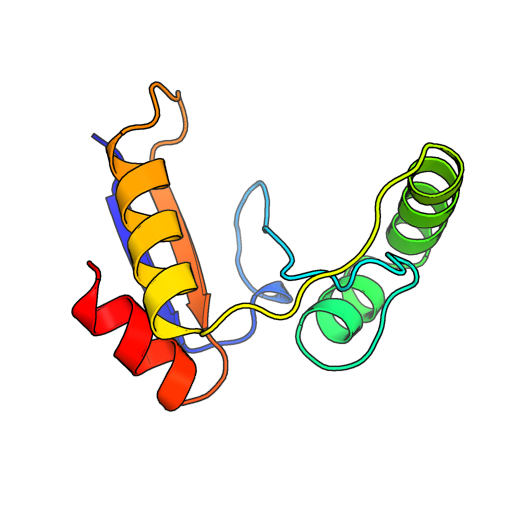.462 10.425 1.00 84.0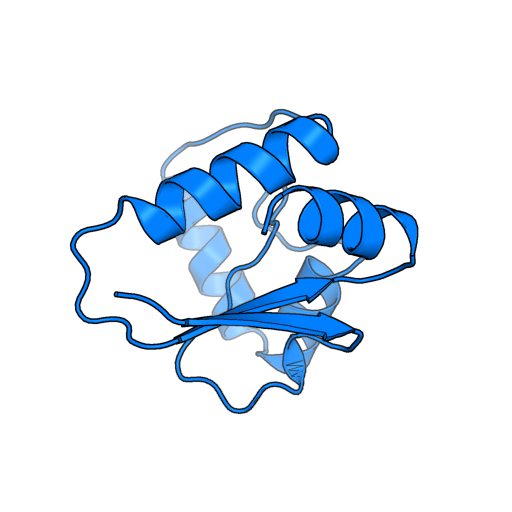6 83 ARG A CA 1
ATOM 592 C C . ARG A 1 83 ? -12.251 -2.210 10.342 1.00 84.06 83 ARG A C 1
ATOM 594 O O . ARG A 1 83 ? -12.749 -1.123 10.609 1.00 84.06 83 ARG A O 1
ATOM 601 N N . GLU A 1 84 ? -10.994 -2.367 9.944 1.00 86.25 84 GLU A N 1
ATOM 602 C CA . GLU A 1 84 ? -9.995 -1.301 9.888 1.00 86.25 84 GLU A CA 1
ATOM 603 C C . GLU A 1 84 ? -9.217 -1.404 8.577 1.00 86.25 84 GLU A C 1
ATOM 605 O O . GLU A 1 84 ? -8.804 -2.495 8.176 1.00 86.25 84 GLU A O 1
ATOM 610 N N . VAL A 1 85 ? -9.009 -0.267 7.918 1.00 87.38 85 VAL A N 1
ATOM 611 C CA . VAL A 1 85 ? -8.130 -0.141 6.755 1.00 87.38 85 VAL A CA 1
ATOM 612 C C . VAL A 1 85 ? -7.077 0.921 7.048 1.00 87.38 85 VAL A C 1
ATOM 614 O O . VAL A 1 85 ? -7.399 2.058 7.397 1.00 87.38 85 VAL A O 1
ATOM 617 N N . ARG A 1 86 ? -5.805 0.549 6.868 1.00 88.69 86 ARG A N 1
ATOM 618 C CA . ARG A 1 86 ? -4.664 1.463 6.978 1.00 88.69 86 ARG A CA 1
ATOM 619 C C . ARG A 1 86 ? -4.135 1.823 5.602 1.00 88.69 86 ARG A C 1
ATOM 621 O O . ARG A 1 86 ? -3.622 0.957 4.894 1.00 88.69 86 ARG A O 1
ATOM 628 N N . PHE A 1 87 ? -4.181 3.106 5.261 1.00 84.38 87 PHE A N 1
ATOM 629 C CA . PHE A 1 87 ? -3.407 3.630 4.139 1.00 84.38 87 PHE A CA 1
ATOM 630 C C . PHE A 1 87 ? -2.031 4.043 4.664 1.00 84.38 87 PHE A C 1
ATOM 632 O O . PHE A 1 87 ? -1.907 5.017 5.411 1.00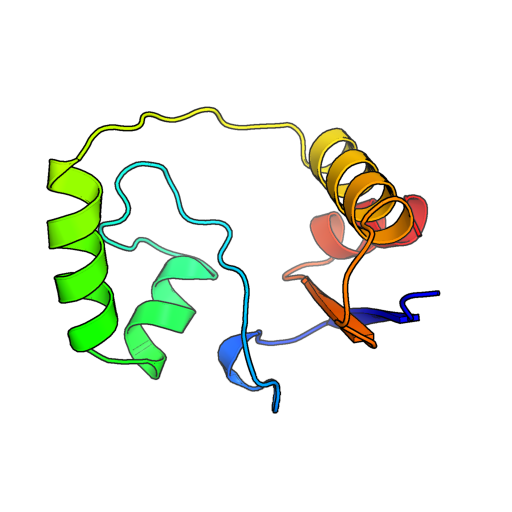 84.38 87 PHE A O 1
ATOM 639 N N . VAL A 1 88 ? -1.002 3.267 4.312 1.00 80.50 88 VAL A N 1
ATOM 640 C CA . VAL A 1 88 ? 0.381 3.547 4.717 1.00 80.50 88 VAL A CA 1
ATOM 641 C C . VAL A 1 88 ? 1.110 4.247 3.585 1.00 80.50 88 VAL A C 1
ATOM 643 O O . VAL A 1 88 ? 1.354 3.659 2.533 1.00 80.50 88 VAL A O 1
ATOM 646 N N . LEU A 1 89 ? 1.414 5.524 3.797 1.00 80.44 89 LEU A N 1
ATOM 647 C CA . LEU A 1 89 ? 1.783 6.446 2.726 1.00 80.44 89 LEU A CA 1
ATOM 648 C C . LEU A 1 89 ? 3.240 6.880 2.872 1.00 80.44 89 LEU A C 1
ATOM 650 O O . LEU A 1 89 ? 3.694 7.262 3.957 1.00 80.44 89 LEU A O 1
ATOM 654 N N . PHE A 1 90 ? 3.976 6.822 1.761 1.00 72.19 90 PHE A N 1
ATOM 655 C CA . PHE A 1 90 ? 5.377 7.219 1.703 1.00 72.19 90 PHE A CA 1
ATOM 656 C C . PHE A 1 90 ? 5.516 8.626 1.117 1.00 72.19 90 PHE A C 1
ATOM 658 O O . PHE A 1 90 ? 5.101 8.884 -0.009 1.00 72.19 90 PHE A O 1
ATOM 665 N N . GLY A 1 91 ? 6.161 9.520 1.866 1.00 73.25 91 GLY A N 1
ATOM 666 C CA . GLY A 1 91 ? 6.372 10.910 1.457 1.00 73.25 91 GLY A CA 1
ATOM 667 C C . GLY A 1 91 ? 5.179 11.839 1.746 1.00 73.25 91 GLY A C 1
ATOM 668 O O . GLY A 1 91 ? 4.074 11.368 2.007 1.00 73.25 91 GLY A O 1
ATOM 669 N N . PRO A 1 92 ? 5.413 13.165 1.765 1.00 75.38 92 PRO A N 1
ATOM 670 C CA . PRO A 1 92 ? 4.393 14.154 2.120 1.00 75.38 92 PRO A CA 1
ATOM 671 C C . PRO A 1 92 ? 3.279 14.277 1.069 1.00 75.38 92 PRO A C 1
ATOM 673 O O . PRO A 1 92 ? 2.120 14.290 1.445 1.00 75.38 92 PRO A O 1
ATOM 676 N N . GLU A 1 93 ? 3.604 14.256 -0.228 1.00 76.75 93 GLU A N 1
ATOM 677 C CA . GLU A 1 93 ? 2.622 14.399 -1.320 1.00 76.75 93 GLU A CA 1
ATOM 678 C C . GLU A 1 93 ? 1.511 13.339 -1.256 1.00 76.75 93 GLU A C 1
ATOM 680 O O . GLU A 1 93 ? 0.328 13.666 -1.257 1.00 76.75 93 GLU A O 1
ATOM 685 N N . ALA A 1 94 ? 1.888 12.063 -1.121 1.00 74.25 94 ALA A N 1
ATOM 686 C CA . ALA A 1 94 ? 0.929 10.970 -0.990 1.00 74.25 94 ALA A CA 1
ATOM 687 C C . ALA A 1 94 ? 0.106 11.075 0.297 1.00 74.25 94 ALA A C 1
ATOM 689 O O . ALA A 1 94 ? -1.089 10.787 0.291 1.00 74.25 94 ALA A O 1
ATOM 690 N N . TYR A 1 95 ? 0.742 11.481 1.399 1.00 79.31 95 TYR A N 1
ATOM 691 C CA . TYR A 1 95 ? 0.054 11.666 2.671 1.00 79.31 95 TYR A CA 1
ATOM 692 C C . TYR A 1 95 ? -1.015 12.759 2.576 1.00 79.31 95 TYR A C 1
ATOM 694 O O . TYR A 1 95 ? -2.153 12.533 2.980 1.00 79.31 95 TYR A O 1
ATOM 702 N N . ASP A 1 96 ? -0.668 13.904 1.995 1.00 85.19 96 ASP A N 1
ATOM 703 C CA . ASP A 1 96 ? -1.555 15.058 1.870 1.00 85.19 96 ASP A CA 1
ATOM 704 C C . ASP A 1 96 ? -2.750 14.757 0.948 1.00 85.19 96 ASP A C 1
ATOM 706 O O . ASP A 1 96 ? -3.885 15.096 1.288 1.00 85.19 96 ASP A O 1
ATOM 710 N N . ALA A 1 97 ? -2.529 14.038 -0.161 1.00 78.38 97 ALA A N 1
ATOM 711 C CA . ALA A 1 97 ? -3.591 13.623 -1.081 1.00 78.38 97 ALA A CA 1
ATOM 712 C C . ALA A 1 97 ? -4.655 12.741 -0.398 1.00 78.38 97 ALA A C 1
ATOM 714 O O . ALA A 1 97 ? -5.856 12.976 -0.533 1.00 78.38 97 ALA A O 1
ATOM 715 N N . PHE A 1 98 ? -4.233 11.744 0.387 1.00 86.88 98 PHE A N 1
ATOM 716 C CA . PHE A 1 98 ? -5.165 10.900 1.143 1.00 86.88 98 PHE A CA 1
ATOM 717 C C . PHE A 1 98 ? -5.774 11.629 2.340 1.00 86.88 98 PHE A C 1
ATOM 719 O O . PHE A 1 98 ? -6.942 11.404 2.638 1.00 86.88 98 PHE A O 1
ATOM 726 N N . ALA A 1 99 ? -5.038 12.523 3.003 1.00 86.56 99 ALA A N 1
ATOM 727 C CA . ALA A 1 99 ? -5.583 13.339 4.086 1.00 86.56 99 ALA A CA 1
ATOM 728 C C . ALA A 1 99 ? -6.728 14.247 3.610 1.00 86.56 99 ALA A C 1
ATOM 730 O O . ALA A 1 99 ? -7.683 14.450 4.352 1.00 86.56 99 ALA A O 1
ATOM 731 N N . ALA A 1 100 ? -6.666 14.750 2.375 1.00 87.81 100 ALA A N 1
ATOM 732 C CA . ALA A 1 100 ? -7.752 15.515 1.764 1.00 87.81 100 ALA A CA 1
ATOM 733 C C . ALA A 1 100 ? -8.970 14.654 1.366 1.00 87.81 100 ALA A C 1
ATOM 735 O O . ALA A 1 100 ? -10.060 15.195 1.178 1.00 87.81 100 ALA A O 1
ATOM 736 N N . ALA A 1 101 ? -8.790 13.338 1.211 1.00 82.06 101 ALA A N 1
ATOM 737 C CA . ALA A 1 101 ? -9.820 12.405 0.754 1.00 82.06 101 ALA A CA 1
ATOM 738 C C . ALA A 1 101 ? -10.575 11.683 1.887 1.00 82.06 101 ALA A C 1
ATOM 740 O O . ALA A 1 101 ? -11.644 11.124 1.628 1.00 82.06 101 ALA A O 1
ATOM 741 N N . VAL A 1 102 ? -10.022 11.650 3.109 1.00 81.12 102 VAL A N 1
ATOM 742 C CA . VAL A 1 102 ? -10.629 11.006 4.293 1.00 81.12 102 VAL A CA 1
ATOM 743 C C . VAL A 1 102 ? -11.659 11.898 4.965 1.00 81.12 102 VAL A C 1
ATOM 745 O O . VAL A 1 102 ? -11.393 13.088 5.214 1.00 81.12 102 VAL A O 1
#

Organism: NCBI:txid2545717

Secondary structure (DSSP, 8-state):
--EEEEEES-GGG--SS-------TT-S--SHHHHHHHHHH-HHHHHHHHHHHTT--------HHHHHHHHHHHHHH---S--EEEEEE-SHHHHHHHHHH-

Radius of gyration: 14.35 Å; chains: 1; bounding box: 32×33×30 Å

Foldseek 3Di:
DAAEAEAADQQLPDPDPDDDDPDALVQQADDDNRVVCDVNVDDVSNVVSVVVNVVDDHDDDDDLLVVLQVVLVCVVPDPDPHRYDYDHDYDDVNRVSNVVND

Sequence (102 aa):
MVEIVLVRGDITEQGVDAVVNAANSSLLGGGGVDGAIHRKGGPAILDACRDLRASHYGIFGWPIDDGARIAVETVRAADTAVREVRFVLFGPEAYDAFAAAV